Protein AF-A0A3S3RCT2-F1 (afdb_monomer)

Solvent-accessible surface area (backbone atoms only — not comparable to full-atom values): 6413 Å² total; per-residue (Å²): 98,71,65,27,40,53,40,26,51,51,10,49,50,36,38,56,47,40,76,78,70,63,58,95,83,51,95,57,60,76,65,63,51,47,52,31,51,51,11,50,50,35,35,64,70,19,69,70,17,65,71,64,40,62,69,55,71,32,71,66,52,51,47,54,61,65,32,44,61,39,28,63,67,45,38,57,60,52,53,50,53,52,25,64,75,66,74,43,81,70,50,73,72,51,46,54,51,50,49,53,51,24,50,54,50,10,54,48,41,29,64,75,52,46,56,81,77,106

Radius of gyration: 17.53 Å; Cα contacts (8 Å, |Δi|>4): 95; chains: 1; bounding box: 38×30×45 Å

Secondary structure (DSSP, 8-state):
-HHHHHHHHHHHHHHHHHHHH--TT-S-HHHHHHHHHHHHHHHHH-TT-SHHHHHHSSHHHHHHHHHHHHHHHHHHHHHHHHHHHHTSPPPHHHHHHHHHHHHHHHHHHIIIIIGGG-

Sequence (118 aa):
MATHELLALLGLVLIGSAVFFLDDTAHAPALNVLVPTVGAAMVLYADRSRHVALVLRNGPAAYVGRISYSLYLVHWPLIVFCEYGLLRPLLPKEAVLVGFLSLALAVMMFHFVEQPYR

Mean predicted aligned error: 5.55 Å

Foldseek 3Di:
DVVLQVLLVCLVVQLVVCVPPDDPPDPCNPVSVVSNVVSVVSNVVSPVHDPSCVVCVDPVNVVCVLLVVLLVVQLVVLQVVVCVVVVHHDDPVRNVVSSVVSVVRSVVCSVPPVVVVD

Structure (mmCIF, N/CA/C/O backbone):
data_AF-A0A3S3RCT2-F1
#
_entry.id   AF-A0A3S3RCT2-F1
#
loop_
_atom_site.group_PDB
_atom_site.id
_atom_site.type_symbol
_atom_site.label_atom_id
_atom_site.label_alt_id
_atom_site.label_comp_id
_atom_site.label_asym_id
_atom_site.label_entity_id
_atom_site.label_seq_id
_atom_site.pdbx_PDB_ins_code
_atom_site.Cartn_x
_atom_site.Cartn_y
_atom_site.Cartn_z
_atom_site.occupancy
_atom_site.B_iso_or_equiv
_atom_site.auth_seq_id
_atom_site.auth_comp_id
_atom_site.auth_asym_id
_atom_site.auth_atom_id
_atom_site.pdbx_PDB_model_num
ATOM 1 N N . MET A 1 1 ? -14.517 5.178 25.327 1.00 66.31 1 MET A N 1
ATOM 2 C CA . MET A 1 1 ? -14.726 5.747 23.974 1.00 66.31 1 MET A CA 1
ATOM 3 C C . MET A 1 1 ? -13.585 6.683 23.593 1.00 66.31 1 MET A C 1
ATOM 5 O O . MET A 1 1 ? -12.872 6.340 22.665 1.00 66.31 1 MET A O 1
ATOM 9 N N . ALA A 1 2 ? -13.326 7.772 24.331 1.00 84.12 2 ALA A N 1
ATOM 10 C CA . ALA A 1 2 ? -12.226 8.703 24.017 1.00 84.12 2 ALA A CA 1
ATOM 11 C C . ALA A 1 2 ? -10.824 8.053 23.976 1.00 84.12 2 ALA A C 1
ATOM 13 O O . ALA A 1 2 ? -10.019 8.376 23.111 1.00 84.12 2 ALA A O 1
ATOM 14 N N . THR A 1 3 ? -10.552 7.087 24.858 1.00 89.94 3 THR A N 1
ATOM 15 C CA . THR A 1 3 ? -9.276 6.349 24.890 1.00 89.94 3 THR A CA 1
ATOM 16 C C . THR A 1 3 ? -9.018 5.531 23.624 1.00 89.94 3 THR A C 1
ATOM 18 O O . THR A 1 3 ? -7.899 5.533 23.128 1.00 89.94 3 THR A O 1
ATOM 21 N N . HIS A 1 4 ? -10.044 4.873 23.071 1.00 91.81 4 HIS A N 1
ATOM 22 C CA . HIS A 1 4 ? -9.918 4.123 21.816 1.00 91.81 4 HIS A CA 1
ATOM 23 C C . HIS A 1 4 ? -9.694 5.063 20.628 1.00 91.81 4 HIS A C 1
ATOM 25 O O . HIS A 1 4 ? -8.891 4.749 19.763 1.00 91.81 4 HIS A O 1
ATOM 31 N N . GLU A 1 5 ? -10.350 6.227 20.594 1.00 93.12 5 GLU A N 1
ATOM 32 C CA . GLU A 1 5 ? -10.117 7.224 19.536 1.00 93.12 5 GLU A CA 1
ATOM 33 C C . GLU A 1 5 ? -8.680 7.738 19.554 1.00 93.12 5 GLU A C 1
ATOM 35 O O . GLU A 1 5 ? -8.017 7.753 18.521 1.00 93.12 5 GLU A O 1
ATOM 40 N N . LEU A 1 6 ? -8.176 8.104 20.737 1.00 94.06 6 LEU A N 1
ATOM 41 C CA . LEU A 1 6 ? -6.798 8.560 20.886 1.00 94.06 6 LEU A CA 1
ATOM 42 C C . LEU A 1 6 ? -5.805 7.464 20.485 1.00 94.06 6 LEU A C 1
ATOM 44 O O . LEU A 1 6 ? -4.854 7.742 19.763 1.00 94.06 6 LEU A O 1
ATOM 48 N N . LEU A 1 7 ? -6.041 6.220 20.913 1.00 94.62 7 LEU A N 1
ATOM 49 C CA . LEU A 1 7 ? -5.172 5.091 20.588 1.00 94.62 7 LEU A CA 1
ATOM 50 C C . LEU A 1 7 ? -5.161 4.791 19.081 1.00 94.62 7 LEU A C 1
ATOM 52 O O . LEU A 1 7 ? -4.094 4.584 18.510 1.00 94.62 7 LEU A O 1
ATOM 56 N N . ALA A 1 8 ? -6.327 4.815 18.434 1.00 93.44 8 ALA A N 1
ATOM 57 C CA . ALA A 1 8 ? -6.453 4.603 16.997 1.00 93.44 8 ALA A CA 1
ATOM 58 C C . ALA A 1 8 ? -5.791 5.734 16.194 1.00 93.44 8 ALA A C 1
ATOM 60 O O . ALA A 1 8 ? -5.102 5.476 15.210 1.00 93.44 8 ALA A O 1
ATOM 61 N N . LEU A 1 9 ? -5.955 6.986 16.633 1.00 94.62 9 LEU A N 1
ATOM 62 C CA . LEU A 1 9 ? -5.337 8.143 15.992 1.00 94.62 9 LEU A CA 1
ATOM 63 C C . LEU A 1 9 ? -3.813 8.132 16.154 1.00 94.62 9 LEU A C 1
ATOM 65 O O . LEU A 1 9 ? -3.101 8.341 15.177 1.00 94.62 9 LEU A O 1
ATOM 69 N N . LEU A 1 10 ? -3.306 7.819 17.350 1.00 95.50 10 LEU A N 1
ATOM 70 C CA . LEU A 1 10 ? -1.873 7.613 17.573 1.00 95.50 10 LEU A CA 1
ATOM 71 C C . LEU A 1 10 ? -1.336 6.477 16.700 1.00 95.50 10 LEU A C 1
ATOM 73 O O . LEU A 1 10 ? -0.305 6.645 16.057 1.00 95.50 10 LEU A O 1
ATOM 77 N N . GLY A 1 11 ? -2.054 5.356 16.616 1.00 94.94 11 GLY A N 1
ATOM 78 C CA . GLY A 1 11 ? -1.679 4.246 15.746 1.00 94.94 11 GLY A CA 1
ATOM 79 C C . GLY A 1 11 ? -1.593 4.653 14.271 1.00 94.94 11 GLY A C 1
ATOM 80 O O . GLY A 1 11 ? -0.610 4.335 13.606 1.00 94.94 11 GLY A O 1
ATOM 81 N N . LEU A 1 12 ? -2.558 5.436 13.776 1.00 94.25 12 LEU A N 1
ATOM 82 C CA . LEU A 1 12 ? -2.527 6.004 12.423 1.00 94.25 12 LEU A CA 1
ATOM 83 C C . LEU A 1 12 ? -1.359 6.968 12.204 1.00 94.25 12 LEU A C 1
ATOM 85 O O . LEU A 1 12 ? -0.749 6.934 11.139 1.00 94.25 12 LEU A O 1
ATOM 89 N N . VAL A 1 13 ? -1.026 7.803 13.190 1.00 94.81 13 VAL A N 1
ATOM 90 C CA . VAL A 1 13 ? 0.142 8.694 13.119 1.00 94.81 13 VAL A CA 1
ATOM 91 C C . VAL A 1 13 ? 1.432 7.879 13.037 1.00 94.81 13 VAL A C 1
ATOM 93 O O . VAL A 1 13 ? 2.282 8.190 12.207 1.00 94.81 13 VAL A O 1
ATOM 96 N N . LEU A 1 14 ? 1.567 6.809 13.826 1.00 93.69 14 LEU A N 1
ATOM 97 C CA . LEU A 1 14 ? 2.735 5.924 13.766 1.00 93.69 14 LEU A CA 1
ATOM 98 C C . LEU A 1 14 ? 2.859 5.245 12.395 1.00 93.69 14 LEU A C 1
ATOM 100 O O . LEU A 1 14 ? 3.937 5.271 11.802 1.00 93.69 14 LEU A O 1
ATOM 104 N N . ILE A 1 15 ? 1.758 4.715 11.849 1.00 93.50 15 ILE A N 1
ATOM 105 C CA . ILE A 1 15 ? 1.732 4.141 10.493 1.00 93.50 15 ILE A CA 1
ATOM 106 C C . ILE A 1 15 ? 2.093 5.203 9.446 1.00 93.50 15 ILE A C 1
ATOM 108 O O . ILE A 1 15 ? 2.933 4.959 8.587 1.00 93.50 15 ILE A O 1
ATOM 112 N N . GLY A 1 16 ? 1.491 6.391 9.522 1.00 92.38 16 GLY A N 1
ATOM 113 C CA . GLY A 1 16 ? 1.736 7.479 8.574 1.00 92.38 16 GLY A CA 1
ATOM 114 C C . GLY A 1 16 ? 3.172 7.997 8.629 1.00 92.38 16 GLY A C 1
ATOM 115 O O . GLY A 1 16 ? 3.746 8.324 7.596 1.00 92.38 16 GLY A O 1
ATOM 116 N N . SER A 1 17 ? 3.782 8.012 9.816 1.00 90.88 17 SER A N 1
ATOM 117 C CA . SER A 1 17 ? 5.178 8.418 9.988 1.00 90.88 17 SER A CA 1
ATOM 118 C C . SER A 1 17 ? 6.141 7.505 9.221 1.00 90.88 17 SER A C 1
ATOM 120 O O . SER A 1 17 ? 7.106 7.991 8.634 1.00 90.88 17 SER A O 1
ATOM 122 N N . ALA A 1 18 ? 5.8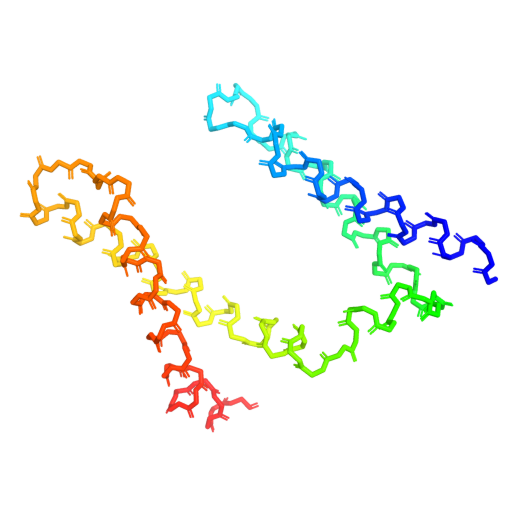36 6.207 9.115 1.00 88.56 18 ALA A N 1
ATOM 123 C CA . ALA A 1 18 ? 6.655 5.265 8.360 1.00 88.56 18 ALA A CA 1
ATOM 124 C C . ALA A 1 18 ? 6.795 5.652 6.881 1.00 88.56 18 ALA A C 1
ATOM 126 O O . ALA A 1 18 ? 7.853 5.438 6.312 1.00 88.56 18 ALA A O 1
ATOM 127 N N . VAL A 1 19 ? 5.793 6.295 6.273 1.00 86.31 19 VAL A N 1
ATOM 128 C CA . VAL A 1 19 ? 5.861 6.732 4.864 1.00 86.31 19 VAL A CA 1
ATOM 129 C C . VAL A 1 19 ? 6.994 7.738 4.618 1.00 86.31 19 VAL A C 1
ATOM 131 O O . VAL A 1 19 ? 7.528 7.794 3.515 1.00 86.31 19 VAL A O 1
ATOM 134 N N . PHE A 1 20 ? 7.363 8.527 5.629 1.00 85.75 20 PHE A N 1
ATOM 135 C CA . PHE A 1 20 ? 8.378 9.578 5.508 1.00 85.75 20 PHE A CA 1
ATOM 136 C C . PHE A 1 20 ? 9.724 9.205 6.131 1.00 85.75 20 PHE A C 1
ATOM 138 O O . PHE A 1 20 ? 10.745 9.755 5.730 1.00 85.75 20 PHE A O 1
ATOM 145 N N . PHE A 1 21 ? 9.721 8.324 7.136 1.00 82.94 21 PHE A N 1
ATOM 146 C CA . PHE A 1 21 ? 10.911 8.005 7.928 1.00 82.94 21 PHE A CA 1
ATOM 147 C C . PHE A 1 21 ? 11.481 6.603 7.675 1.00 82.94 21 PHE A C 1
ATOM 149 O O . PHE A 1 21 ? 12.609 6.350 8.098 1.00 82.94 21 PHE A O 1
ATOM 156 N N . LEU A 1 22 ? 10.751 5.686 7.018 1.00 80.69 22 LEU A N 1
ATOM 157 C CA . LEU A 1 22 ? 11.376 4.455 6.524 1.00 80.69 22 LEU A CA 1
ATOM 158 C C . LEU A 1 22 ? 12.164 4.774 5.258 1.00 80.69 22 LEU A C 1
ATOM 160 O O . LEU A 1 22 ? 11.604 5.214 4.258 1.00 80.69 22 LEU A O 1
ATOM 164 N N . ASP A 1 23 ? 13.457 4.497 5.325 1.00 72.19 23 ASP A N 1
ATOM 165 C CA . ASP A 1 23 ? 14.388 4.595 4.212 1.00 72.19 23 ASP A CA 1
ATOM 166 C C . ASP A 1 23 ? 15.074 3.231 4.038 1.00 72.19 23 ASP A C 1
ATOM 168 O O . ASP A 1 23 ? 15.434 2.574 5.026 1.00 72.19 23 ASP A O 1
ATOM 172 N N . ASP A 1 24 ? 15.253 2.806 2.787 1.00 65.38 24 ASP A N 1
ATOM 173 C CA . ASP A 1 24 ? 15.886 1.535 2.410 1.00 65.38 24 ASP A CA 1
ATOM 174 C C . ASP A 1 24 ? 17.385 1.496 2.766 1.00 65.38 24 ASP A C 1
ATOM 176 O O . ASP A 1 24 ? 18.015 0.439 2.753 1.00 65.38 24 ASP A O 1
ATOM 180 N N . THR A 1 25 ? 17.972 2.640 3.129 1.00 63.12 25 THR A N 1
ATOM 181 C CA . THR A 1 25 ? 19.384 2.774 3.526 1.00 63.12 25 THR A CA 1
ATOM 182 C C . THR A 1 25 ? 19.664 2.452 5.002 1.00 63.12 25 THR A C 1
ATOM 184 O O . THR A 1 25 ? 20.818 2.471 5.452 1.00 63.12 25 THR A O 1
ATOM 187 N N . ALA A 1 26 ? 18.632 2.150 5.794 1.00 60.84 26 ALA A N 1
ATOM 188 C CA . ALA A 1 26 ? 18.791 1.928 7.224 1.00 60.84 26 ALA A CA 1
ATOM 189 C C . ALA A 1 26 ? 19.519 0.611 7.545 1.00 60.84 26 ALA A C 1
ATOM 191 O O . ALA A 1 26 ? 19.126 -0.470 7.118 1.00 60.84 26 ALA A O 1
ATOM 192 N N . HIS A 1 27 ? 20.543 0.690 8.401 1.00 59.66 27 HIS A N 1
ATOM 193 C CA . HIS A 1 27 ? 21.391 -0.449 8.784 1.00 59.66 27 HIS A CA 1
ATOM 194 C C . HIS A 1 27 ? 20.658 -1.53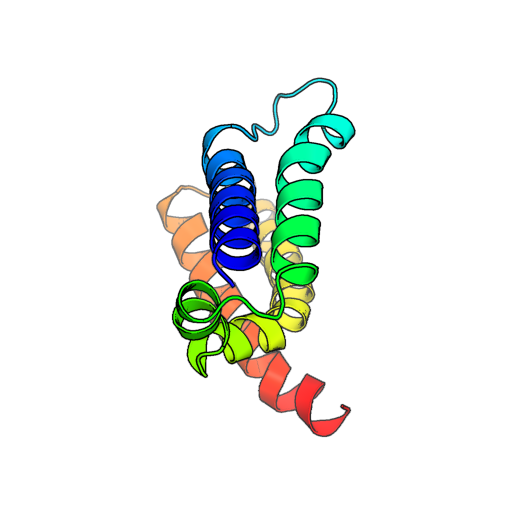6 9.603 1.00 59.66 27 HIS A C 1
ATOM 196 O O . HIS A 1 27 ? 21.180 -2.636 9.769 1.00 59.66 27 HIS A O 1
ATOM 202 N N . ALA A 1 28 ? 19.458 -1.245 10.121 1.00 62.41 28 ALA A N 1
ATOM 203 C CA . ALA A 1 28 ? 18.642 -2.165 10.917 1.00 62.4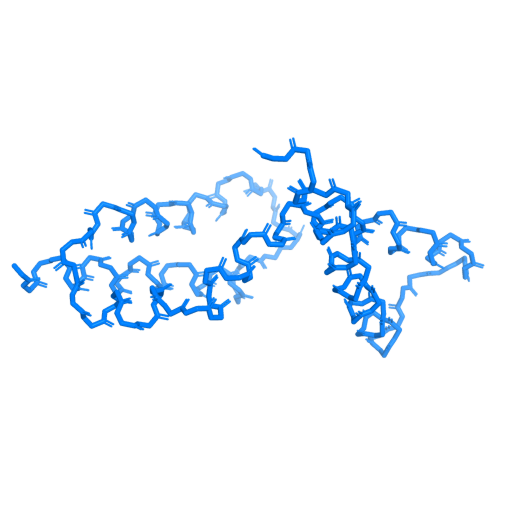1 28 ALA A CA 1
ATOM 204 C C . ALA A 1 28 ? 17.159 -2.128 10.483 1.00 62.41 28 ALA A C 1
ATOM 206 O O . ALA A 1 28 ? 16.301 -1.653 11.234 1.00 62.41 28 ALA A O 1
ATOM 207 N N . PRO A 1 29 ? 16.825 -2.644 9.286 1.00 66.81 29 PRO A N 1
ATOM 208 C CA . PRO A 1 29 ? 15.489 -2.510 8.705 1.00 66.81 29 PRO A CA 1
ATOM 209 C C . PRO A 1 29 ? 14.397 -3.140 9.581 1.00 66.81 29 PRO A C 1
ATOM 211 O O . PRO A 1 29 ? 13.317 -2.575 9.712 1.00 66.81 29 PRO A O 1
ATOM 214 N N . ALA A 1 30 ? 14.690 -4.248 10.272 1.00 70.50 30 ALA A N 1
ATOM 215 C CA . ALA A 1 30 ? 13.721 -4.942 11.126 1.00 70.50 30 ALA A CA 1
ATOM 216 C C . ALA A 1 30 ? 13.211 -4.098 12.313 1.00 70.50 30 ALA A C 1
ATOM 218 O O . ALA A 1 30 ? 12.036 -4.189 12.666 1.00 70.50 30 ALA A O 1
ATOM 219 N N . LEU A 1 31 ? 14.067 -3.265 12.921 1.00 77.44 31 LEU A N 1
ATOM 220 C CA . LEU A 1 31 ? 13.663 -2.394 14.033 1.00 77.44 31 LEU A CA 1
ATOM 221 C C . LEU A 1 31 ? 12.830 -1.206 13.545 1.00 77.44 31 LEU A C 1
ATOM 223 O O . LEU A 1 31 ? 11.903 -0.789 14.235 1.00 77.44 31 LEU A O 1
ATOM 227 N N . ASN A 1 32 ? 13.106 -0.704 12.342 1.00 79.19 32 ASN A N 1
ATOM 228 C CA . ASN A 1 32 ? 12.371 0.423 11.773 1.00 79.19 32 ASN A CA 1
ATOM 229 C C . ASN A 1 32 ? 10.913 0.067 11.474 1.00 79.19 32 ASN A C 1
ATOM 231 O O . ASN A 1 32 ? 10.028 0.893 11.690 1.00 79.19 32 ASN A O 1
ATOM 235 N N . VAL A 1 33 ? 10.636 -1.176 11.059 1.00 85.62 33 VAL A N 1
ATOM 236 C CA . VAL A 1 33 ? 9.253 -1.629 10.841 1.00 85.62 33 VAL A CA 1
ATOM 237 C C . VAL A 1 33 ? 8.476 -1.733 12.159 1.00 85.62 33 VAL A C 1
ATOM 239 O O . VAL A 1 33 ? 7.258 -1.626 12.148 1.00 85.62 33 VAL A O 1
ATOM 242 N N . LEU A 1 34 ? 9.129 -1.853 13.321 1.00 89.69 34 LEU A N 1
ATOM 243 C CA . LEU A 1 34 ? 8.435 -2.013 14.606 1.00 89.69 34 LEU A CA 1
ATOM 244 C C . LEU A 1 34 ? 7.480 -0.849 14.914 1.00 89.69 34 LEU A C 1
ATOM 246 O O . LEU A 1 34 ? 6.399 -1.073 15.455 1.00 89.69 34 LEU A O 1
ATOM 250 N N . VAL A 1 35 ? 7.845 0.373 14.514 1.00 90.75 35 VAL A N 1
ATOM 251 C CA . VAL A 1 35 ? 7.026 1.579 14.706 1.00 90.75 35 VAL A CA 1
ATOM 252 C C . VAL A 1 35 ? 5.662 1.462 14.002 1.00 90.75 35 VAL A C 1
ATOM 254 O O . VAL A 1 35 ? 4.641 1.508 14.700 1.00 90.75 35 VAL A O 1
ATOM 257 N N . PRO A 1 36 ? 5.578 1.258 12.669 1.00 92.31 36 PRO A N 1
ATOM 258 C CA . PRO A 1 36 ? 4.293 1.048 12.009 1.00 92.31 36 PRO A CA 1
ATOM 259 C C . PRO A 1 36 ? 3.587 -0.239 12.455 1.00 92.31 36 PRO A C 1
ATOM 261 O O . PRO A 1 36 ? 2.357 -0.242 12.502 1.00 92.31 36 PRO A O 1
ATOM 264 N N . THR A 1 37 ? 4.299 -1.308 12.844 1.00 93.31 37 THR A N 1
ATOM 265 C CA . THR A 1 37 ? 3.646 -2.544 13.323 1.00 93.31 37 THR A CA 1
ATOM 266 C C . THR A 1 37 ? 2.929 -2.337 14.655 1.00 93.31 37 THR A C 1
ATOM 268 O O . THR A 1 37 ? 1.793 -2.781 14.822 1.00 93.31 37 THR A O 1
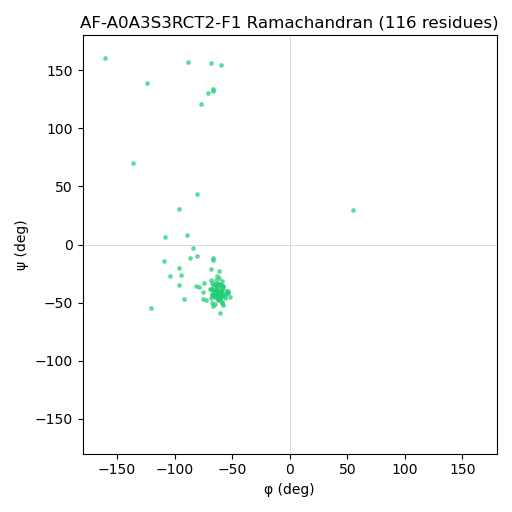ATOM 271 N N . VAL A 1 38 ? 3.554 -1.627 15.600 1.00 94.94 38 VAL A N 1
ATOM 272 C CA . VAL A 1 38 ? 2.907 -1.241 16.863 1.00 94.94 38 VAL A CA 1
ATOM 273 C C . VAL A 1 38 ? 1.736 -0.302 16.584 1.00 94.94 38 VAL A C 1
ATOM 275 O O . VAL A 1 38 ? 0.662 -0.491 17.152 1.00 94.94 38 VAL A O 1
ATOM 278 N N . GLY A 1 39 ? 1.894 0.647 15.656 1.00 94.62 39 GLY A N 1
ATOM 279 C CA . GLY A 1 39 ? 0.797 1.505 15.209 1.00 94.62 39 GLY A CA 1
ATOM 280 C C . GLY A 1 39 ? -0.402 0.713 14.677 1.00 94.62 39 GLY A C 1
ATOM 281 O O . GLY A 1 39 ? -1.537 0.955 15.089 1.00 94.62 39 GLY A O 1
ATOM 282 N N . ALA A 1 40 ? -0.160 -0.296 13.836 1.00 93.81 40 ALA A N 1
ATOM 283 C CA . ALA A 1 40 ? -1.195 -1.200 13.340 1.00 93.81 40 ALA A CA 1
ATOM 284 C C . ALA A 1 40 ? -1.866 -1.988 14.474 1.00 93.81 40 ALA A C 1
ATOM 286 O O . ALA A 1 40 ? -3.094 -2.049 14.529 1.00 93.81 40 ALA A O 1
ATOM 287 N N . ALA A 1 41 ? -1.091 -2.522 15.424 1.00 95.31 41 ALA A N 1
ATOM 288 C CA . ALA A 1 41 ? -1.634 -3.209 16.595 1.00 95.31 41 ALA A CA 1
ATOM 289 C C . ALA A 1 41 ? -2.524 -2.287 17.451 1.00 95.31 41 ALA A C 1
ATOM 291 O O . ALA A 1 41 ? -3.589 -2.708 17.899 1.00 95.31 41 ALA A O 1
ATOM 292 N N . MET A 1 42 ? -2.139 -1.017 17.625 1.00 94.56 42 MET A N 1
ATOM 293 C CA . MET A 1 42 ? -2.938 -0.008 18.333 1.00 94.56 42 MET A CA 1
ATOM 294 C C . MET A 1 42 ? -4.272 0.268 17.629 1.00 94.56 42 MET A C 1
ATOM 296 O O . MET A 1 42 ? -5.307 0.307 18.295 1.00 94.56 42 MET A O 1
ATOM 300 N N . VAL A 1 43 ? -4.269 0.413 16.297 1.00 93.62 43 VAL A N 1
ATOM 301 C CA . VAL A 1 43 ? -5.500 0.597 15.505 1.00 93.62 43 VAL A CA 1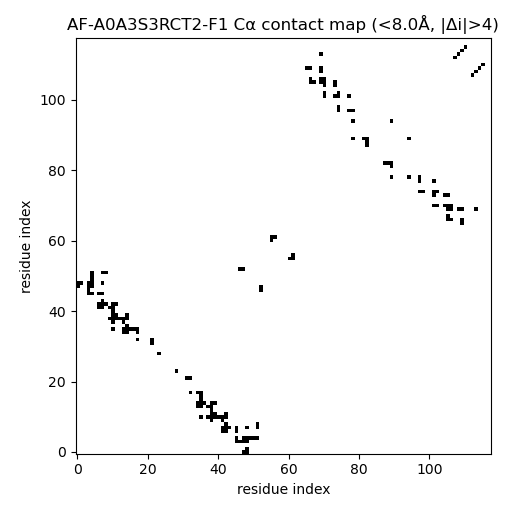
ATOM 302 C C . VAL A 1 43 ? -6.410 -0.629 15.611 1.00 93.62 43 VAL A C 1
ATOM 304 O O . VAL A 1 43 ? -7.611 -0.473 15.821 1.00 93.62 43 VAL A O 1
ATOM 307 N N . LEU A 1 44 ? -5.849 -1.839 15.520 1.00 91.44 44 LEU A N 1
ATOM 308 C CA . LEU A 1 44 ? -6.606 -3.091 15.630 1.00 91.44 44 LEU A CA 1
ATOM 309 C C . LEU A 1 44 ? -7.200 -3.294 17.029 1.00 91.44 44 LEU A C 1
ATOM 311 O O . LEU A 1 44 ? -8.345 -3.719 17.154 1.00 91.44 44 LEU A O 1
ATOM 315 N N . TYR A 1 45 ? -6.450 -2.959 18.081 1.00 93.88 45 TYR A N 1
ATOM 316 C CA . TYR A 1 45 ? -6.936 -3.020 19.461 1.00 93.88 45 TYR A CA 1
ATOM 317 C C . TYR A 1 45 ? -8.024 -1.970 19.740 1.00 93.88 45 TYR A C 1
ATOM 319 O O . TYR A 1 45 ? -8.930 -2.177 20.549 1.00 93.88 45 TYR A O 1
ATOM 327 N N . ALA A 1 46 ? -7.972 -0.828 19.054 1.00 92.56 46 ALA A N 1
ATOM 328 C CA . ALA A 1 46 ? -8.919 0.266 19.204 1.00 92.56 46 ALA A CA 1
ATOM 329 C C . ALA A 1 46 ? -10.248 0.064 18.433 1.00 92.56 46 ALA A C 1
ATOM 331 O O . ALA A 1 46 ? -10.779 1.011 17.843 1.00 92.56 46 ALA A O 1
ATOM 332 N N . ASP A 1 47 ? -10.833 -1.140 18.486 1.00 84.56 47 ASP A N 1
ATOM 333 C CA . ASP A 1 47 ? -12.016 -1.526 17.689 1.00 84.56 47 ASP A CA 1
ATOM 334 C C . ASP A 1 47 ? -13.282 -0.683 17.971 1.00 84.56 47 ASP A C 1
ATOM 336 O O . ASP A 1 47 ? -14.158 -0.555 17.113 1.00 84.56 47 ASP A O 1
ATOM 340 N N . ARG A 1 48 ? -13.357 -0.054 19.154 1.00 87.75 48 ARG A N 1
ATOM 341 C CA . ARG A 1 48 ? -14.463 0.818 19.596 1.00 87.75 48 ARG A CA 1
ATOM 342 C C . ARG A 1 48 ? -14.294 2.289 19.215 1.00 87.75 48 ARG A C 1
ATOM 344 O O . ARG A 1 48 ? -15.052 3.127 19.713 1.00 87.75 48 ARG A O 1
ATOM 351 N N . SER A 1 49 ? -13.295 2.636 18.406 1.00 88.06 49 SER A N 1
ATOM 352 C CA . SER A 1 49 ? -13.187 3.981 17.832 1.00 88.06 49 SER A CA 1
ATOM 353 C C . SER A 1 49 ? -14.345 4.212 16.853 1.00 88.06 49 SER A C 1
ATOM 355 O O . SER A 1 49 ? -14.662 3.354 16.036 1.00 88.06 49 SER A O 1
ATOM 357 N N . ARG A 1 50 ? -15.038 5.347 16.948 1.00 86.88 50 ARG A N 1
ATOM 358 C CA . ARG A 1 50 ? -16.174 5.686 16.080 1.00 86.88 50 ARG A CA 1
ATOM 359 C C . ARG A 1 50 ? -15.708 6.474 14.862 1.00 86.88 50 ARG A C 1
ATOM 361 O O . ARG A 1 50 ? -16.107 6.158 13.747 1.00 86.88 50 ARG A O 1
ATOM 368 N N . HIS A 1 51 ? -14.878 7.492 15.068 1.00 87.56 51 HIS A N 1
ATOM 369 C CA . HIS A 1 51 ? -14.433 8.396 14.006 1.00 87.56 51 HIS A CA 1
ATOM 370 C C . HIS A 1 51 ? -13.398 7.717 13.118 1.00 87.56 51 HIS A C 1
ATOM 372 O O . HIS A 1 51 ? -13.543 7.704 11.898 1.00 87.56 51 HIS A O 1
ATOM 378 N N . VAL A 1 52 ? -12.402 7.073 13.730 1.00 85.69 52 VAL A N 1
ATOM 379 C CA . VAL A 1 52 ? -11.381 6.331 12.985 1.00 85.69 52 VAL A CA 1
ATOM 380 C C . VAL A 1 52 ? -12.004 5.149 12.226 1.00 85.69 52 VAL A C 1
ATOM 38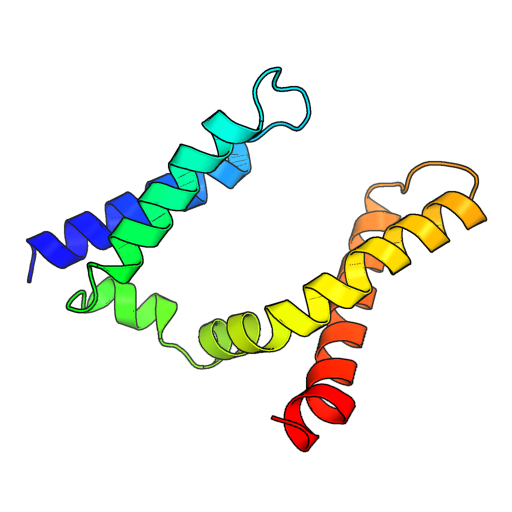2 O O . VAL A 1 52 ? -11.701 4.938 11.051 1.00 85.69 52 VAL A O 1
ATOM 385 N N . ALA A 1 53 ? -12.982 4.457 12.821 1.00 85.50 53 ALA A N 1
ATOM 386 C CA . ALA A 1 53 ? -13.727 3.411 12.123 1.00 85.50 53 ALA A CA 1
ATOM 387 C C . ALA A 1 53 ? -14.535 3.919 10.919 1.00 85.50 53 ALA A C 1
ATOM 389 O O . ALA A 1 53 ? -14.631 3.191 9.939 1.00 85.50 53 ALA A O 1
ATOM 390 N N . LEU A 1 54 ? -15.092 5.136 10.933 1.00 85.31 54 LEU A N 1
ATOM 391 C CA . LEU A 1 54 ? -15.791 5.690 9.759 1.00 85.31 54 LEU A CA 1
ATOM 392 C C . LEU A 1 54 ? -14.851 5.858 8.556 1.00 85.31 54 LEU A C 1
ATOM 394 O O . LEU A 1 54 ? -15.258 5.652 7.412 1.00 85.31 54 LEU A O 1
ATOM 398 N N . VAL A 1 55 ? -13.586 6.190 8.817 1.00 87.00 55 VAL A N 1
ATOM 399 C CA . VAL A 1 55 ? -12.564 6.359 7.778 1.00 87.00 55 VAL A CA 1
ATOM 400 C C . VAL A 1 55 ? -12.025 5.011 7.290 1.00 87.00 55 VAL A C 1
ATOM 402 O O . VAL A 1 55 ? -11.773 4.858 6.100 1.00 87.00 55 VAL A O 1
ATOM 405 N N . LEU A 1 56 ? -11.868 4.018 8.170 1.00 86.81 56 LEU A N 1
ATOM 406 C CA . LEU A 1 56 ? -11.264 2.723 7.815 1.00 86.81 56 LEU A CA 1
ATOM 407 C C . LEU A 1 56 ? -12.273 1.631 7.425 1.00 86.81 56 LEU A C 1
ATOM 409 O O . LEU A 1 56 ? -11.927 0.733 6.664 1.00 86.81 56 LEU A O 1
ATOM 413 N N . ARG A 1 57 ? -13.524 1.682 7.904 1.00 86.25 57 ARG A N 1
ATOM 414 C CA . ARG A 1 57 ? -14.584 0.691 7.602 1.00 86.25 57 ARG A CA 1
ATOM 415 C C . ARG A 1 57 ? -15.492 1.132 6.454 1.00 86.25 57 ARG A C 1
ATOM 417 O O . ARG A 1 57 ? -16.671 0.783 6.432 1.00 86.25 57 ARG A O 1
ATOM 424 N N . ASN A 1 58 ? -14.970 1.894 5.496 1.00 91.56 58 ASN A N 1
ATOM 425 C CA . ASN A 1 58 ? -15.699 2.173 4.261 1.00 91.56 58 ASN A CA 1
ATOM 426 C C . ASN A 1 58 ? -15.422 1.100 3.193 1.00 91.56 58 ASN A C 1
ATOM 428 O O . ASN A 1 58 ? -14.410 0.395 3.226 1.00 91.56 58 ASN A O 1
ATOM 432 N N . GLY A 1 59 ? -16.355 0.965 2.246 1.00 91.38 59 GLY A N 1
ATOM 433 C CA . GLY A 1 59 ? -16.261 -0.002 1.148 1.00 91.38 59 GLY A CA 1
ATOM 434 C C . GLY A 1 59 ? -14.940 0.071 0.366 1.00 91.38 59 GLY A C 1
ATOM 435 O O . GLY A 1 59 ? -14.341 -0.983 0.144 1.00 91.38 59 GLY A O 1
ATOM 436 N N . PRO A 1 60 ? -14.448 1.271 -0.007 1.00 92.06 60 PRO A N 1
ATOM 437 C CA . PRO A 1 60 ? -13.153 1.437 -0.669 1.00 92.06 60 PRO A CA 1
ATOM 438 C C . PRO A 1 60 ? -11.961 0.910 0.137 1.00 92.06 60 PRO A C 1
ATOM 440 O O . PRO A 1 60 ? -11.185 0.117 -0.388 1.00 92.06 60 PRO A O 1
ATOM 443 N N . ALA A 1 61 ? -11.829 1.278 1.413 1.00 91.00 61 ALA A N 1
ATOM 444 C CA . ALA A 1 61 ? -10.736 0.821 2.271 1.00 91.00 61 ALA A CA 1
ATOM 445 C C . ALA A 1 61 ? -10.753 -0.707 2.436 1.00 91.00 61 ALA A C 1
ATOM 447 O O . ALA A 1 61 ? -9.728 -1.371 2.278 1.00 91.00 61 ALA A O 1
ATOM 448 N N . ALA A 1 62 ? -11.939 -1.287 2.647 1.00 90.69 62 ALA A N 1
ATOM 449 C CA . ALA A 1 62 ? -12.108 -2.736 2.702 1.00 90.69 62 ALA A CA 1
ATOM 450 C C . ALA A 1 62 ? -11.802 -3.417 1.356 1.00 90.69 62 ALA A C 1
ATOM 452 O O . ALA A 1 62 ? -11.308 -4.541 1.319 1.00 90.69 62 ALA A O 1
ATOM 453 N N . TYR A 1 63 ? -12.101 -2.769 0.230 1.00 92.94 63 TYR 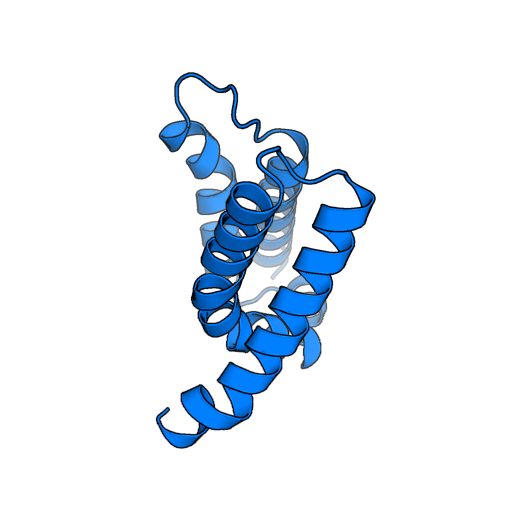A N 1
ATOM 454 C CA . TYR A 1 63 ? -11.760 -3.279 -1.096 1.00 92.94 63 TYR A CA 1
ATOM 455 C C . TYR A 1 63 ? -10.246 -3.269 -1.340 1.00 92.94 63 TYR A C 1
ATOM 457 O O . TYR A 1 63 ? -9.706 -4.295 -1.742 1.00 92.94 63 TYR A O 1
ATOM 465 N N . VAL A 1 64 ? -9.556 -2.174 -1.002 1.00 93.62 64 VAL A N 1
ATOM 466 C CA . VAL A 1 64 ? -8.085 -2.093 -1.055 1.00 93.62 64 VAL A CA 1
ATOM 467 C C . VAL A 1 64 ? -7.449 -3.197 -0.205 1.00 93.62 64 VAL A C 1
ATOM 469 O O . VAL A 1 64 ? -6.549 -3.893 -0.670 1.00 93.62 64 VAL A O 1
ATOM 472 N N . GLY A 1 65 ? -7.968 -3.431 1.004 1.00 91.44 65 GLY A N 1
ATOM 473 C CA . GLY A 1 65 ? -7.516 -4.534 1.854 1.00 91.44 65 GLY A CA 1
ATOM 474 C C . GLY A 1 65 ? -7.696 -5.908 1.201 1.00 91.44 65 GLY A C 1
ATOM 475 O O . GLY A 1 65 ? -6.801 -6.746 1.276 1.00 91.44 65 GLY A O 1
ATOM 476 N N . ARG A 1 66 ? -8.810 -6.137 0.497 1.00 92.44 66 ARG A N 1
ATOM 477 C CA . ARG A 1 66 ? -9.093 -7.418 -0.173 1.00 92.44 66 ARG A CA 1
ATOM 478 C C . ARG A 1 66 ? -8.186 -7.691 -1.372 1.00 92.44 66 ARG A C 1
ATOM 480 O O . ARG A 1 66 ? -7.775 -8.832 -1.541 1.00 92.44 66 ARG A O 1
ATOM 487 N N . ILE A 1 67 ? -7.849 -6.668 -2.161 1.00 95.69 67 ILE A N 1
ATOM 488 C CA . ILE A 1 67 ? -6.951 -6.813 -3.322 1.00 95.69 67 ILE A CA 1
ATOM 489 C C . ILE A 1 67 ? -5.465 -6.828 -2.942 1.00 95.69 67 ILE A C 1
ATOM 491 O O . ILE A 1 67 ? -4.626 -7.108 -3.795 1.00 95.69 67 ILE A O 1
ATOM 495 N N . SER A 1 68 ? -5.124 -6.508 -1.687 1.00 93.94 68 SER A N 1
ATOM 496 C CA . SER A 1 68 ? -3.733 -6.353 -1.236 1.00 93.94 68 SER A CA 1
ATOM 497 C C . SER A 1 68 ? -2.892 -7.611 -1.452 1.00 93.94 68 SER A C 1
ATOM 499 O O . SER A 1 68 ? -1.730 -7.512 -1.839 1.00 93.94 68 SER A O 1
ATOM 501 N N . TYR A 1 69 ? -3.496 -8.789 -1.281 1.00 92.81 69 TYR A N 1
ATOM 502 C CA . TYR A 1 69 ? -2.834 -10.065 -1.520 1.00 92.81 69 TYR A CA 1
ATOM 503 C C . TYR A 1 69 ? -2.502 -10.266 -3.004 1.00 92.81 69 TYR A C 1
ATOM 505 O O . TYR A 1 69 ? -1.340 -10.466 -3.353 1.00 92.81 69 TYR A O 1
ATOM 513 N N . SER A 1 70 ? -3.494 -10.124 -3.889 1.00 94.69 70 SER A N 1
ATOM 514 C CA . SER A 1 70 ? -3.280 -10.159 -5.340 1.00 94.69 70 SER A CA 1
ATOM 515 C C . SER A 1 70 ? -2.224 -9.141 -5.792 1.00 94.69 70 SER A C 1
ATOM 517 O O . SER A 1 70 ? -1.356 -9.469 -6.598 1.00 94.69 70 SER A O 1
ATOM 519 N N . LEU A 1 71 ? -2.245 -7.922 -5.240 1.00 96.38 71 LEU A N 1
ATOM 520 C CA . LEU A 1 71 ? -1.257 -6.886 -5.549 1.00 96.38 71 LEU A CA 1
ATOM 521 C C . LEU A 1 71 ? 0.153 -7.294 -5.124 1.00 96.38 71 LEU A C 1
ATOM 523 O O . LEU A 1 71 ? 1.089 -7.150 -5.913 1.00 96.38 71 LEU A O 1
ATOM 527 N N . TYR A 1 72 ? 0.302 -7.838 -3.913 1.00 93.75 72 TYR A N 1
ATOM 528 C CA . TYR A 1 72 ? 1.576 -8.334 -3.400 1.00 93.75 72 TYR A CA 1
ATOM 529 C C . TYR A 1 72 ? 2.206 -9.372 -4.340 1.00 93.75 72 TYR A C 1
ATOM 531 O O . TYR A 1 72 ? 3.401 -9.295 -4.611 1.00 93.75 72 TYR A O 1
ATOM 539 N N . LEU A 1 73 ? 1.400 -10.269 -4.914 1.00 93.62 73 LEU A N 1
ATOM 540 C CA . LEU A 1 73 ? 1.889 -11.287 -5.844 1.00 93.62 73 LEU A CA 1
ATOM 541 C C . LEU A 1 73 ? 2.398 -10.714 -7.175 1.00 93.62 73 LEU A C 1
ATOM 543 O O . LEU A 1 73 ? 3.378 -11.227 -7.708 1.00 93.62 73 LEU A O 1
ATOM 547 N N . VAL A 1 74 ? 1.747 -9.684 -7.729 1.00 96.38 74 VAL A N 1
ATOM 548 C CA . VAL A 1 74 ? 2.027 -9.231 -9.108 1.00 96.38 74 VAL A CA 1
ATOM 549 C C . VAL A 1 74 ? 3.008 -8.069 -9.214 1.00 96.38 74 VAL A C 1
ATOM 551 O O . VAL A 1 74 ? 3.772 -8.021 -10.176 1.00 96.38 74 VAL A O 1
ATOM 554 N N . HIS A 1 75 ? 3.006 -7.130 -8.263 1.00 95.50 75 HIS A N 1
ATOM 555 C CA . HIS A 1 75 ? 3.749 -5.876 -8.432 1.00 95.50 75 HIS A CA 1
ATOM 556 C C . HIS A 1 75 ? 5.267 -6.098 -8.511 1.00 95.50 75 HIS A C 1
ATOM 558 O O . HIS A 1 75 ? 5.923 -5.529 -9.381 1.00 95.50 75 HIS A O 1
ATOM 564 N N . TRP A 1 76 ? 5.822 -6.956 -7.646 1.00 95.50 76 TRP A N 1
ATOM 565 C CA . TRP A 1 76 ? 7.264 -7.195 -7.593 1.00 95.50 76 TRP A CA 1
ATOM 566 C C . TRP A 1 76 ? 7.792 -7.907 -8.846 1.00 95.50 76 TRP A C 1
ATOM 568 O O . TRP A 1 76 ? 8.715 -7.374 -9.464 1.00 95.50 76 TRP A O 1
ATOM 578 N N . PRO A 1 77 ? 7.199 -9.032 -9.312 1.00 95.75 77 PRO A N 1
ATOM 579 C CA . PRO A 1 77 ? 7.581 -9.616 -10.595 1.00 95.75 77 PRO A CA 1
ATOM 580 C C . PRO A 1 77 ? 7.511 -8.614 -11.748 1.00 95.75 77 PRO A C 1
ATOM 582 O O . PRO A 1 77 ? 8.418 -8.583 -12.572 1.00 95.75 77 PRO A O 1
ATOM 585 N N . LEU A 1 78 ? 6.473 -7.773 -11.798 1.00 96.00 78 LEU A N 1
ATOM 586 C CA . LEU A 1 78 ? 6.294 -6.809 -12.883 1.00 96.00 78 LEU A CA 1
ATOM 587 C C . LEU A 1 78 ? 7.409 -5.756 -12.909 1.00 96.00 78 LEU A C 1
ATOM 589 O O . LEU A 1 78 ? 7.975 -5.508 -13.972 1.00 96.00 78 LEU A O 1
ATOM 593 N N . ILE A 1 79 ? 7.770 -5.197 -11.749 1.00 95.94 79 ILE A N 1
ATOM 594 C CA . ILE A 1 79 ? 8.904 -4.268 -11.613 1.00 95.94 79 ILE A CA 1
ATOM 595 C C . ILE A 1 79 ? 10.192 -4.939 -12.094 1.00 95.94 79 ILE A C 1
ATOM 597 O O . ILE A 1 79 ? 10.864 -4.411 -12.980 1.00 95.94 79 ILE A O 1
ATOM 601 N N . VAL A 1 80 ? 10.490 -6.133 -11.571 1.00 95.94 80 VAL A N 1
ATOM 602 C CA . VAL A 1 80 ? 11.708 -6.881 -11.901 1.00 95.94 80 VAL A CA 1
ATOM 603 C C . VAL A 1 80 ? 11.777 -7.167 -13.405 1.00 95.94 80 VAL A C 1
ATOM 605 O O . VAL A 1 80 ? 12.782 -6.857 -14.038 1.00 95.94 80 VAL A O 1
ATOM 608 N N . PHE A 1 81 ? 10.710 -7.684 -14.022 1.00 96.69 81 PHE A N 1
ATOM 609 C CA . PHE A 1 81 ? 10.695 -7.954 -15.465 1.00 96.69 81 PHE A CA 1
ATOM 610 C C . PHE A 1 81 ? 10.925 -6.694 -16.308 1.00 96.69 81 PHE A C 1
ATOM 612 O O . PHE A 1 81 ? 11.649 -6.757 -17.305 1.00 96.69 81 PHE A O 1
ATOM 619 N N . CYS A 1 82 ? 10.351 -5.552 -15.921 1.00 96.00 82 CYS A N 1
ATOM 620 C CA . CYS A 1 82 ? 10.573 -4.296 -16.631 1.00 96.00 82 CYS A CA 1
ATOM 621 C C . CYS A 1 82 ? 12.027 -3.813 -16.514 1.00 96.00 82 CYS A C 1
ATOM 623 O O . CYS A 1 82 ? 12.613 -3.430 -17.526 1.00 96.00 82 CYS A O 1
ATOM 625 N N . GLU A 1 83 ? 12.631 -3.863 -15.326 1.00 96.19 83 GLU A N 1
ATOM 626 C CA . GLU A 1 83 ? 14.028 -3.447 -15.126 1.00 96.19 83 GLU A CA 1
ATOM 627 C C . GLU A 1 83 ? 15.018 -4.351 -15.862 1.00 96.19 83 GLU A C 1
ATOM 629 O O . GLU A 1 83 ? 15.927 -3.859 -16.533 1.00 96.19 83 GLU A O 1
ATOM 634 N N . TYR A 1 84 ? 14.805 -5.670 -15.810 1.00 96.31 84 TYR A N 1
ATOM 635 C CA . TYR A 1 84 ? 15.616 -6.630 -16.560 1.00 96.31 84 TYR A CA 1
ATOM 636 C C . TYR A 1 84 ? 15.496 -6.416 -18.072 1.00 96.31 84 TYR A C 1
ATOM 638 O O . TYR A 1 84 ? 16.505 -6.448 -18.773 1.00 96.31 84 TYR A O 1
ATOM 646 N N . GLY A 1 85 ? 14.286 -6.164 -18.581 1.00 95.81 85 GLY A N 1
ATOM 647 C CA . GLY A 1 85 ? 14.061 -5.909 -20.006 1.00 95.81 85 GLY A CA 1
ATOM 648 C C . GLY A 1 85 ? 14.667 -4.591 -20.498 1.00 95.81 85 GLY A C 1
ATOM 649 O O . GLY A 1 85 ? 15.120 -4.511 -21.638 1.00 95.81 85 GLY A O 1
ATOM 650 N N . LEU A 1 86 ? 14.704 -3.565 -19.644 1.00 95.62 86 LEU A N 1
ATOM 651 C CA . LEU A 1 86 ? 15.297 -2.261 -19.956 1.00 95.62 86 LEU A CA 1
ATOM 652 C C . LEU A 1 86 ? 16.806 -2.200 -19.680 1.00 95.62 86 LEU A C 1
ATOM 654 O O . LEU A 1 86 ? 17.449 -1.238 -20.102 1.00 95.62 86 LEU A O 1
ATOM 658 N N . LEU A 1 87 ? 17.364 -3.199 -18.983 1.00 96.00 87 LEU A N 1
ATOM 659 C CA . LEU A 1 87 ? 18.752 -3.241 -18.504 1.00 96.00 87 LEU A CA 1
ATOM 660 C C . LEU A 1 87 ? 19.134 -2.015 -17.655 1.00 96.00 87 LEU A C 1
ATOM 662 O O . LEU A 1 87 ? 20.286 -1.580 -17.643 1.00 96.00 87 LEU A O 1
ATOM 666 N N . ARG A 1 88 ? 18.154 -1.435 -16.956 1.00 95.25 88 ARG A N 1
ATOM 667 C CA . ARG A 1 88 ? 18.327 -0.286 -16.061 1.00 95.25 88 ARG A CA 1
ATOM 668 C C . ARG A 1 88 ? 17.156 -0.179 -15.075 1.00 95.25 88 ARG A C 1
ATOM 670 O O . ARG A 1 88 ? 16.075 -0.679 -15.388 1.00 95.25 88 ARG A O 1
ATOM 677 N N . PRO A 1 89 ? 17.326 0.544 -13.954 1.00 94.75 89 PRO A N 1
ATOM 678 C CA . PRO A 1 89 ? 16.219 0.875 -13.062 1.00 94.75 89 PRO A CA 1
ATOM 679 C C . PRO A 1 89 ? 15.116 1.680 -13.761 1.00 94.75 89 PRO A C 1
ATOM 681 O O . PRO A 1 89 ? 15.367 2.406 -14.740 1.00 94.75 89 PRO A O 1
ATOM 684 N N . LEU A 1 90 ? 13.895 1.581 -13.231 1.00 94.69 90 LEU A N 1
ATOM 685 C CA . LEU A 1 90 ? 12.754 2.351 -13.727 1.00 94.69 90 LEU A CA 1
ATOM 686 C C . LEU A 1 90 ? 12.933 3.850 -13.464 1.00 94.69 90 LEU A C 1
ATOM 688 O O . LEU A 1 90 ? 13.247 4.287 -12.358 1.00 94.69 90 LEU A O 1
ATOM 692 N N . LEU A 1 91 ? 12.657 4.666 -14.481 1.00 96.62 91 LEU A N 1
ATOM 693 C CA . LEU A 1 91 ? 12.488 6.107 -14.296 1.00 96.62 91 LEU A CA 1
ATOM 694 C C . LEU A 1 91 ? 11.200 6.373 -13.495 1.00 96.62 91 LEU A C 1
ATOM 696 O O . LEU A 1 91 ? 10.254 5.592 -13.600 1.00 96.62 91 LEU A O 1
ATOM 700 N N . PRO A 1 92 ? 11.065 7.518 -12.798 1.00 95.62 92 PRO A N 1
ATOM 701 C CA . PRO A 1 92 ? 9.875 7.808 -11.987 1.00 95.62 92 PRO A CA 1
ATOM 702 C C . PRO A 1 92 ? 8.551 7.684 -12.757 1.00 95.62 92 PRO A C 1
ATOM 704 O O . PRO A 1 92 ? 7.580 7.118 -12.264 1.00 95.62 92 PRO A O 1
ATOM 707 N N . LYS A 1 93 ? 8.526 8.143 -14.015 1.00 96.38 93 LYS A N 1
ATOM 708 C CA . LYS A 1 93 ? 7.361 8.012 -14.906 1.00 96.38 93 LYS A CA 1
ATOM 709 C C . LYS A 1 93 ? 7.016 6.553 -15.244 1.00 96.38 93 LYS A C 1
ATOM 711 O O . LYS A 1 93 ? 5.844 6.218 -15.376 1.00 96.38 93 LYS A O 1
ATOM 716 N N . GLU A 1 94 ? 8.028 5.698 -15.383 1.00 96.06 94 GLU A N 1
ATOM 717 C CA . GLU A 1 94 ? 7.871 4.272 -15.689 1.00 96.06 94 GLU A CA 1
ATOM 718 C C . GLU A 1 94 ? 7.406 3.520 -14.442 1.00 96.06 94 GLU A C 1
ATOM 720 O O . GLU A 1 94 ? 6.492 2.712 -14.539 1.00 96.06 94 GLU A O 1
ATOM 725 N N . ALA A 1 95 ? 7.953 3.852 -13.269 1.00 95.31 95 ALA A N 1
ATOM 726 C CA . ALA A 1 95 ? 7.531 3.297 -11.986 1.00 95.31 95 ALA A CA 1
ATOM 727 C C . ALA A 1 95 ? 6.055 3.602 -11.683 1.00 95.31 95 ALA A C 1
ATOM 729 O O . ALA A 1 95 ? 5.309 2.707 -11.293 1.00 95.31 95 ALA A O 1
ATOM 730 N N . VAL A 1 96 ? 5.598 4.837 -11.931 1.00 96.81 96 VAL A N 1
ATOM 731 C CA . VAL A 1 96 ? 4.176 5.204 -11.789 1.00 96.81 96 VAL A CA 1
ATOM 732 C C . VAL A 1 96 ? 3.300 4.376 -12.732 1.00 96.81 96 VAL A C 1
ATOM 734 O O . VAL A 1 96 ? 2.285 3.826 -12.304 1.00 96.81 96 VAL A O 1
ATOM 737 N N . LEU A 1 97 ? 3.702 4.238 -14.000 1.00 96.94 97 LEU A N 1
ATOM 738 C CA . LEU A 1 97 ? 2.975 3.424 -14.976 1.00 96.94 97 LEU A CA 1
ATOM 739 C C . LEU A 1 97 ? 2.910 1.947 -14.552 1.00 96.94 97 LEU A C 1
ATOM 741 O O . LEU A 1 97 ? 1.835 1.352 -14.555 1.00 96.94 97 LEU A O 1
ATOM 745 N N . VAL A 1 98 ? 4.041 1.376 -14.139 1.00 96.94 98 VAL A N 1
ATOM 746 C CA . VAL A 1 98 ? 4.162 0.012 -13.605 1.00 96.94 98 VAL A CA 1
ATOM 747 C C . VAL A 1 98 ? 3.292 -0.182 -12.362 1.00 96.94 98 VAL A C 1
ATOM 749 O O . VAL A 1 98 ? 2.639 -1.217 -12.232 1.00 96.94 98 VAL A O 1
ATOM 752 N N . GLY A 1 99 ? 3.197 0.821 -11.488 1.00 96.38 99 GLY A N 1
ATOM 753 C CA . GLY A 1 99 ? 2.304 0.810 -10.330 1.00 96.38 99 GLY A CA 1
ATOM 754 C C . GLY A 1 99 ? 0.828 0.716 -10.723 1.00 96.38 99 GLY A C 1
ATOM 755 O O . GLY A 1 99 ? 0.104 -0.134 -10.204 1.00 96.38 99 GLY A O 1
ATOM 756 N N . PHE A 1 100 ? 0.382 1.522 -11.693 1.00 97.38 100 PHE A N 1
ATOM 757 C CA . PHE A 1 100 ? -0.989 1.437 -12.212 1.00 97.38 100 PHE A CA 1
ATOM 758 C C . PHE A 1 100 ? -1.275 0.100 -12.903 1.00 97.38 100 PHE A C 1
ATOM 760 O O . PHE A 1 100 ? -2.340 -0.480 -12.687 1.00 97.38 100 PHE A O 1
ATOM 767 N N . LEU A 1 101 ? -0.326 -0.416 -13.689 1.00 96.94 101 LEU A N 1
ATOM 768 C CA . LEU A 1 101 ? -0.440 -1.735 -14.316 1.00 96.94 101 LEU A CA 1
ATOM 769 C C . LEU A 1 101 ? -0.544 -2.847 -13.266 1.00 96.94 101 LEU A C 1
ATOM 771 O O . LEU A 1 101 ? -1.400 -3.721 -13.381 1.00 96.94 101 LEU A O 1
ATOM 775 N N . SER A 1 102 ? 0.266 -2.775 -12.210 1.00 97.19 102 SER A N 1
ATOM 776 C CA . SER A 1 102 ? 0.224 -3.717 -11.088 1.00 97.19 102 SER A CA 1
ATOM 777 C C . SER A 1 102 ? -1.129 -3.685 -10.381 1.00 97.19 102 SER A C 1
ATOM 779 O O . SER A 1 102 ? -1.694 -4.737 -10.098 1.00 97.19 102 SER A O 1
ATOM 781 N N . LEU A 1 103 ? -1.695 -2.494 -10.154 1.00 96.56 103 LEU A N 1
ATOM 782 C CA . LEU A 1 103 ? -3.024 -2.347 -9.559 1.00 96.56 103 LEU A CA 1
ATOM 783 C C . LEU A 1 103 ? -4.123 -2.922 -10.463 1.00 96.56 103 LEU A C 1
ATOM 785 O O . LEU A 1 103 ? -4.997 -3.640 -9.981 1.00 96.56 103 LEU A O 1
ATOM 789 N N . ALA A 1 104 ? -4.071 -2.650 -11.769 1.00 97.00 104 ALA A N 1
ATOM 790 C CA . ALA A 1 104 ? -5.035 -3.183 -12.729 1.00 97.00 104 ALA A CA 1
ATOM 791 C C . ALA A 1 104 ? -4.996 -4.720 -12.779 1.00 97.00 104 ALA A C 1
ATOM 793 O O . ALA A 1 104 ? -6.039 -5.374 -12.705 1.00 97.00 104 ALA A O 1
ATOM 794 N N . LEU A 1 105 ? -3.795 -5.303 -12.827 1.00 96.25 105 LEU A N 1
ATOM 795 C CA . LEU A 1 105 ? -3.604 -6.753 -12.789 1.00 96.25 105 LEU A CA 1
ATOM 796 C C . LEU A 1 105 ? -4.040 -7.359 -11.456 1.00 96.25 105 LEU A C 1
ATOM 798 O O . LEU A 1 105 ? -4.671 -8.412 -11.457 1.00 96.25 105 LEU A O 1
ATOM 802 N N . ALA A 1 106 ? -3.774 -6.690 -10.334 1.00 96.25 106 ALA A N 1
ATOM 803 C CA . ALA A 1 106 ? -4.221 -7.132 -9.019 1.00 96.25 106 ALA A CA 1
ATOM 804 C C . ALA A 1 106 ? -5.749 -7.196 -8.929 1.00 96.25 106 ALA A C 1
ATOM 806 O O . ALA A 1 106 ? -6.300 -8.176 -8.439 1.00 96.25 106 ALA A O 1
ATOM 807 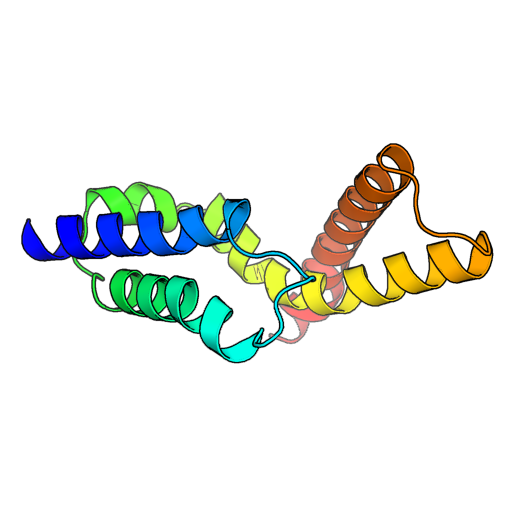N N . VAL A 1 107 ? -6.446 -6.178 -9.445 1.00 96.25 107 VAL A N 1
ATOM 808 C CA . VAL A 1 107 ? -7.915 -6.157 -9.509 1.00 96.25 107 VAL A CA 1
ATOM 809 C C . VAL A 1 107 ? -8.445 -7.281 -10.399 1.00 96.25 107 VAL A C 1
ATOM 811 O O . VAL A 1 107 ? -9.438 -7.920 -10.049 1.00 96.25 107 VAL A O 1
ATOM 814 N N . MET A 1 108 ? -7.786 -7.547 -11.528 1.00 95.62 108 MET A N 1
ATOM 815 C CA . MET A 1 108 ? -8.149 -8.643 -12.424 1.00 95.62 108 MET A CA 1
ATOM 816 C C . MET A 1 108 ? -7.948 -10.005 -11.742 1.00 95.62 108 MET A C 1
ATOM 818 O O . MET A 1 108 ? -8.882 -10.801 -11.676 1.00 95.62 108 MET A O 1
ATOM 822 N N . MET A 1 109 ? -6.774 -10.258 -11.157 1.00 94.62 109 MET A N 1
ATOM 823 C CA . MET A 1 109 ? -6.504 -11.488 -10.406 1.00 94.62 109 MET A CA 1
ATOM 824 C C . MET A 1 109 ? -7.478 -11.677 -9.247 1.00 94.62 109 MET A C 1
ATOM 826 O O . MET A 1 109 ? -8.000 -12.774 -9.067 1.00 94.62 109 MET A O 1
ATOM 830 N N . PHE A 1 110 ? -7.788 -10.613 -8.510 1.00 94.00 110 PHE A N 1
ATOM 831 C CA . PHE A 1 110 ? -8.715 -10.689 -7.393 1.00 94.00 110 PHE A CA 1
ATOM 832 C C . PHE A 1 110 ? -10.109 -11.165 -7.826 1.00 94.00 110 PHE A C 1
ATOM 834 O O . PHE A 1 110 ? -10.686 -12.024 -7.168 1.00 94.00 110 PHE A O 1
ATOM 841 N N . HIS A 1 111 ? -10.651 -10.658 -8.936 1.00 93.75 111 HIS A N 1
ATOM 842 C CA . HIS A 1 111 ? -11.996 -11.038 -9.386 1.00 93.75 111 HIS A CA 1
ATOM 843 C C . HIS A 1 111 ? -12.048 -12.365 -10.146 1.00 93.75 111 HIS A C 1
ATOM 845 O O . HIS A 1 111 ? -13.025 -13.095 -10.012 1.00 93.75 111 HIS A O 1
ATOM 851 N N . PHE A 1 112 ? -11.030 -12.680 -10.949 1.00 93.19 112 PHE A N 1
ATOM 852 C CA . PHE A 1 112 ? -11.059 -13.858 -11.824 1.00 93.19 112 PHE A CA 1
ATOM 853 C C . PHE A 1 112 ? -10.370 -15.087 -11.233 1.00 93.19 112 PHE A C 1
ATOM 855 O O . PHE A 1 112 ? -10.631 -16.199 -11.685 1.00 93.19 112 PHE A O 1
ATOM 862 N N . VAL A 1 113 ? -9.493 -14.905 -10.245 1.00 91.88 113 VAL A N 1
ATOM 863 C CA . VAL A 1 113 ? -8.732 -15.993 -9.621 1.00 91.88 113 VAL A CA 1
ATOM 864 C C . VAL A 1 113 ? -9.025 -16.056 -8.131 1.00 91.88 113 VAL A C 1
ATOM 866 O O . VAL A 1 113 ? -9.455 -17.087 -7.646 1.00 91.88 113 VAL A O 1
ATOM 869 N N . GLU A 1 114 ? -8.858 -14.972 -7.380 1.00 88.19 114 GLU A N 1
ATOM 870 C CA . GLU A 1 114 ? -8.956 -15.052 -5.917 1.00 88.19 114 GLU A CA 1
ATOM 871 C C . GLU A 1 114 ? -10.399 -15.239 -5.421 1.00 88.19 114 GLU A C 1
ATOM 873 O O . GLU A 1 114 ? -10.640 -16.119 -4.606 1.00 88.19 114 GLU A O 1
ATOM 878 N N . GLN A 1 115 ? -11.365 -14.453 -5.912 1.00 87.25 115 GLN A N 1
ATOM 879 C CA . GLN A 1 115 ? -12.772 -14.532 -5.489 1.00 87.25 1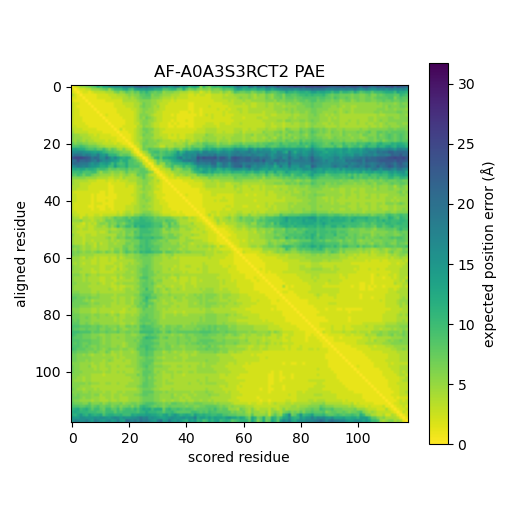15 GLN A CA 1
ATOM 880 C C . GLN A 1 115 ? -13.453 -15.879 -5.781 1.00 87.25 115 GLN A C 1
ATOM 882 O O . GLN A 1 115 ? -14.173 -16.343 -4.904 1.00 87.25 115 GLN A O 1
ATOM 887 N N . PRO A 1 116 ? -13.266 -16.525 -6.950 1.00 83.38 116 PRO A N 1
ATOM 888 C CA . PRO A 1 116 ? -13.886 -17.823 -7.221 1.00 83.38 116 PRO A CA 1
ATOM 889 C C . PRO A 1 116 ? -13.421 -18.951 -6.293 1.00 83.38 116 PRO A C 1
ATOM 891 O O . PRO A 1 116 ? -14.165 -19.907 -6.093 1.00 83.38 116 PRO A O 1
ATOM 894 N N . TYR A 1 117 ? -12.199 -18.859 -5.760 1.00 76.44 117 TYR A N 1
ATOM 895 C CA . TYR A 1 117 ? -11.583 -19.899 -4.928 1.00 76.44 117 TYR A CA 1
ATOM 896 C C . TYR A 1 117 ? -11.487 -19.520 -3.436 1.00 76.44 117 TYR A C 1
ATOM 898 O O . TYR A 1 117 ? -10.868 -20.261 -2.671 1.00 76.44 117 TYR A O 1
ATOM 906 N N . ARG A 1 118 ? -12.067 -18.385 -3.022 1.00 73.56 118 ARG A N 1
ATOM 907 C CA . ARG A 1 118 ? -12.145 -17.932 -1.622 1.00 73.56 118 ARG A CA 1
ATOM 908 C C . ARG A 1 118 ? -13.453 -18.344 -0.966 1.00 73.56 118 ARG A C 1
ATOM 910 O O . ARG A 1 118 ? -13.395 -18.669 0.239 1.00 73.56 118 ARG A O 1
#

pLDDT: mean 90.09, std 8.62, range [59.66, 97.38]